Protein AF-A0A2K4X1V3-F1 (afdb_monomer_lite)

Radius of gyration: 19.04 Å; chains: 1; bounding box: 41×28×59 Å

pLDDT: mean 87.97, std 7.82, range [54.44, 97.31]

Sequence (154 aa):
MDQYKIKEIITSVIYRWLRVDVDLDYSSTANAMSEINNKTRFSDLSKKYKALNKTGFLARVFIAMQQEHLKIPDRFKKFYADEIAKSGFIVGTVIGEGIPNYTPVTVGAAEIEKAVEDHFKYSLSDNLKFTSDVDTELKNADTVGELAAALQKE

Foldseek 3Di:
DDLVVLLVLLLVLVLCCCCPVLVDDPVRSVVVSVPADQADFLVVVCVPGHHDLLLLSVLSSVLSCVVVVHDFDCQLLVVLLVVCVVVVQDAQDWPPPPPPPDDIDGRHPVNSVVSSVVCSNPPNDSPRDGDPVLVVQSVPQGGSNSVSVSRPDD

Structure (mmCIF, N/CA/C/O backbone):
data_AF-A0A2K4X1V3-F1
#
_entry.id   AF-A0A2K4X1V3-F1
#
loop_
_atom_site.group_PDB
_atom_site.id
_atom_site.type_symbol
_atom_site.label_atom_id
_atom_site.label_alt_id
_atom_site.label_comp_id
_atom_site.label_asym_id
_atom_site.label_entity_id
_atom_site.label_seq_id
_atom_site.pdbx_PDB_ins_code
_atom_site.Cartn_x
_atom_site.Cartn_y
_atom_site.Cartn_z
_atom_site.occupancy
_atom_site.B_iso_or_equiv
_atom_site.auth_seq_id
_atom_site.auth_comp_id
_atom_site.auth_asym_id
_atom_site.auth_atom_id
_atom_site.pdbx_PDB_model_num
ATOM 1 N N . MET A 1 1 ? 12.935 -6.396 3.723 1.00 74.25 1 MET A N 1
ATOM 2 C CA . MET A 1 1 ? 12.519 -5.107 4.326 1.00 74.25 1 MET A CA 1
ATOM 3 C C . MET A 1 1 ? 12.135 -5.295 5.796 1.00 74.25 1 MET A C 1
ATOM 5 O O . MET A 1 1 ? 11.660 -6.373 6.146 1.00 74.25 1 MET A O 1
ATOM 9 N N . ASP A 1 2 ? 12.367 -4.290 6.649 1.00 81.56 2 ASP A N 1
ATOM 10 C CA . ASP A 1 2 ? 12.042 -4.331 8.086 1.00 81.56 2 ASP A CA 1
ATOM 11 C C . ASP A 1 2 ? 10.528 -4.199 8.319 1.00 81.56 2 ASP A C 1
ATOM 13 O O . ASP A 1 2 ? 9.917 -3.179 7.996 1.00 81.56 2 ASP A O 1
ATOM 17 N N . GLN A 1 3 ? 9.923 -5.242 8.889 1.00 78.81 3 GLN A N 1
ATOM 18 C CA . GLN A 1 3 ? 8.488 -5.294 9.159 1.00 78.81 3 GLN A CA 1
ATOM 19 C C . GLN A 1 3 ? 8.042 -4.229 10.170 1.00 78.81 3 GLN A C 1
ATOM 21 O O . GLN A 1 3 ? 6.899 -3.778 10.112 1.00 78.81 3 GLN A O 1
ATOM 26 N N . TYR A 1 4 ? 8.916 -3.842 11.102 1.00 84.62 4 TYR A N 1
ATOM 27 C CA . TYR A 1 4 ? 8.617 -2.821 12.100 1.00 84.62 4 TYR A CA 1
ATOM 28 C C . TYR A 1 4 ? 8.416 -1.455 11.427 1.00 84.62 4 TYR A C 1
ATOM 30 O O . TYR A 1 4 ? 7.368 -0.837 11.605 1.00 84.62 4 TYR A O 1
ATOM 38 N N . LYS A 1 5 ? 9.326 -1.064 10.526 1.00 89.94 5 LYS A N 1
ATOM 39 C CA . LYS A 1 5 ? 9.219 0.188 9.756 1.00 89.94 5 LYS A CA 1
ATOM 40 C C . LYS A 1 5 ? 7.984 0.245 8.855 1.00 89.94 5 LYS A C 1
ATOM 42 O O . LYS A 1 5 ? 7.310 1.267 8.791 1.00 89.94 5 LYS A O 1
ATOM 47 N N . ILE A 1 6 ? 7.640 -0.859 8.185 1.00 90.81 6 ILE A N 1
ATOM 48 C CA . ILE A 1 6 ? 6.417 -0.922 7.360 1.00 90.81 6 ILE A CA 1
ATOM 49 C C . ILE A 1 6 ? 5.176 -0.672 8.227 1.00 90.81 6 ILE A C 1
ATOM 51 O O . ILE A 1 6 ? 4.272 0.060 7.827 1.00 90.81 6 ILE A O 1
ATOM 55 N N . LYS A 1 7 ? 5.125 -1.262 9.427 1.00 90.50 7 LYS A N 1
ATOM 56 C CA . LYS A 1 7 ? 4.010 -1.066 10.364 1.00 90.50 7 LYS A CA 1
ATOM 57 C C . LYS A 1 7 ? 3.924 0.378 10.844 1.00 90.50 7 LYS A C 1
ATOM 59 O O . LYS A 1 7 ? 2.819 0.914 10.887 1.00 90.50 7 LYS A O 1
ATOM 64 N N . GLU A 1 8 ? 5.050 1.013 11.164 1.00 91.88 8 GLU A N 1
ATOM 65 C CA . GLU A 1 8 ? 5.085 2.436 11.525 1.00 91.88 8 GLU A CA 1
ATOM 66 C C . GLU A 1 8 ? 4.542 3.313 10.395 1.00 91.88 8 GLU A C 1
ATOM 68 O O . GLU A 1 8 ? 3.711 4.186 10.641 1.00 91.88 8 GLU A O 1
ATOM 73 N N . ILE A 1 9 ? 4.909 3.020 9.146 1.00 94.75 9 ILE A N 1
ATOM 74 C CA . ILE A 1 9 ? 4.389 3.739 7.980 1.00 94.75 9 ILE A CA 1
ATOM 75 C C . ILE A 1 9 ? 2.878 3.562 7.840 1.00 94.75 9 ILE A C 1
ATOM 77 O O . ILE A 1 9 ? 2.159 4.553 7.723 1.00 94.75 9 ILE A O 1
ATOM 81 N N . ILE A 1 10 ? 2.369 2.327 7.883 1.00 95.25 10 ILE A N 1
ATOM 82 C CA . ILE A 1 10 ? 0.922 2.072 7.789 1.00 95.25 10 ILE A CA 1
ATOM 83 C C . ILE A 1 10 ? 0.187 2.817 8.911 1.00 95.25 10 ILE A C 1
ATOM 85 O O . ILE A 1 10 ? -0.824 3.470 8.665 1.00 95.25 10 ILE A O 1
ATOM 89 N N . THR A 1 11 ? 0.727 2.773 10.128 1.00 94.25 11 THR A N 1
ATOM 90 C CA . THR A 1 11 ? 0.167 3.440 11.310 1.00 94.25 11 THR A CA 1
ATOM 91 C C . THR A 1 11 ? 0.166 4.964 11.150 1.00 94.25 11 THR A C 1
ATOM 93 O O . THR A 1 11 ? -0.839 5.611 11.437 1.00 94.25 11 THR A O 1
ATOM 96 N N . SER A 1 12 ? 1.244 5.541 10.614 1.00 94.56 12 SER A N 1
ATOM 97 C CA . SER A 1 12 ? 1.350 6.970 10.292 1.00 94.56 12 SER A CA 1
ATOM 98 C C . SER A 1 12 ? 0.328 7.400 9.232 1.00 94.56 12 SER A C 1
ATOM 100 O O . SER A 1 12 ? -0.334 8.434 9.365 1.00 94.56 12 SER A O 1
ATOM 102 N N . VAL A 1 13 ? 0.109 6.572 8.207 1.00 95.31 13 VAL A N 1
ATOM 103 C CA . VAL A 1 13 ? -0.912 6.835 7.184 1.00 95.31 13 VAL A CA 1
ATOM 104 C C . VAL A 1 13 ? -2.324 6.749 7.768 1.00 95.31 13 VAL A C 1
ATOM 106 O O . VAL A 1 13 ? -3.156 7.594 7.433 1.00 95.31 13 VAL A O 1
ATOM 109 N N . ILE A 1 14 ? -2.597 5.804 8.677 1.00 96.50 14 ILE A N 1
ATOM 110 C CA . ILE A 1 14 ? -3.879 5.735 9.403 1.00 96.50 14 ILE A CA 1
ATOM 111 C C . ILE A 1 14 ? -4.080 6.989 10.258 1.00 96.50 14 ILE A C 1
ATOM 113 O O . ILE A 1 14 ? -5.144 7.600 10.185 1.00 96.50 14 ILE A O 1
ATOM 117 N N . TYR A 1 15 ? -3.062 7.420 11.007 1.00 95.81 15 TYR A N 1
ATOM 118 C CA . TYR A 1 15 ? -3.116 8.654 11.794 1.00 95.81 15 TYR A CA 1
ATOM 119 C C . TYR A 1 15 ? -3.471 9.863 10.920 1.00 95.81 15 TYR A C 1
ATOM 121 O O . TYR A 1 15 ? -4.373 10.637 11.247 1.00 95.81 15 TYR A O 1
ATOM 129 N N . ARG A 1 16 ? -2.804 10.008 9.768 1.00 94.06 16 ARG A N 1
ATOM 130 C CA . ARG A 1 16 ? -3.083 11.101 8.830 1.00 94.06 16 ARG A CA 1
ATOM 131 C C . ARG A 1 16 ? -4.496 11.015 8.262 1.00 94.06 16 ARG A C 1
ATOM 133 O O . ARG A 1 16 ? -5.154 12.044 8.158 1.00 94.06 16 ARG A O 1
ATOM 140 N N . TRP A 1 17 ? -4.964 9.819 7.915 1.00 95.56 17 TRP A N 1
ATOM 141 C CA . TRP A 1 17 ? -6.331 9.607 7.444 1.00 95.56 17 TRP A CA 1
ATOM 142 C C . TRP A 1 17 ? -7.369 10.022 8.498 1.00 95.56 17 TRP A C 1
ATOM 144 O O . TRP A 1 17 ? -8.291 10.773 8.186 1.00 95.56 17 TRP A O 1
ATOM 154 N N . LEU A 1 18 ? -7.172 9.634 9.761 1.00 96.75 18 LEU A N 1
ATOM 155 C CA . LEU A 1 18 ? -8.039 10.034 10.874 1.00 96.75 18 LEU A CA 1
ATOM 156 C C . LEU A 1 18 ? -8.044 11.557 11.101 1.00 96.75 18 LEU A C 1
ATOM 158 O O . LEU A 1 18 ? -9.099 12.146 11.320 1.00 96.75 18 LEU A O 1
ATOM 162 N N . ARG A 1 19 ? -6.885 12.218 11.016 1.00 95.19 19 ARG A N 1
ATOM 163 C CA . ARG A 1 19 ? -6.779 13.675 11.220 1.00 95.19 19 ARG A CA 1
ATOM 164 C C . ARG A 1 19 ? -7.313 14.501 10.061 1.00 95.19 19 ARG A C 1
ATOM 166 O O . ARG A 1 19 ? -7.858 15.566 10.299 1.00 95.19 19 ARG A O 1
ATOM 173 N N . VAL A 1 20 ? -7.072 14.067 8.826 1.00 91.88 20 VAL A N 1
ATOM 174 C CA . VAL A 1 20 ? -7.277 14.899 7.629 1.00 91.88 20 VAL A CA 1
ATOM 175 C C . VAL A 1 20 ? -8.540 14.506 6.878 1.00 91.88 20 VAL A C 1
ATOM 177 O O . VAL A 1 20 ? -9.299 15.373 6.463 1.00 91.88 20 VAL A O 1
ATOM 180 N N . ASP A 1 21 ? -8.770 13.208 6.680 1.00 91.44 21 ASP A N 1
ATOM 181 C CA . ASP A 1 21 ? -9.870 12.732 5.839 1.00 91.44 21 ASP A CA 1
ATOM 182 C C . ASP A 1 21 ? -11.143 12.442 6.662 1.00 91.44 21 ASP A C 1
ATOM 184 O O . ASP A 1 21 ? -12.257 12.589 6.143 1.00 91.44 21 ASP A O 1
ATOM 188 N N . VAL A 1 22 ? -10.991 12.025 7.927 1.00 95.50 22 VAL A N 1
ATOM 189 C CA . VAL A 1 22 ? -12.088 11.868 8.909 1.00 95.50 22 VAL A CA 1
ATOM 190 C C . VAL A 1 22 ? -12.335 13.156 9.706 1.00 95.50 22 VAL A C 1
ATOM 192 O O . VAL A 1 22 ? -13.456 13.361 10.157 1.00 95.50 22 VAL A O 1
ATOM 195 N N . ASP A 1 23 ? -11.328 14.027 9.819 1.00 96.50 23 ASP A N 1
ATOM 196 C CA . ASP A 1 23 ? -11.376 15.300 10.560 1.00 96.50 23 ASP A CA 1
ATOM 197 C C . ASP A 1 23 ? -11.557 15.138 12.084 1.00 96.50 23 ASP A C 1
ATOM 199 O O . ASP A 1 23 ? -12.279 15.881 12.746 1.00 96.50 23 ASP A O 1
ATOM 203 N N . LEU A 1 24 ? -10.896 14.135 12.677 1.00 97.31 24 LEU A N 1
ATOM 204 C CA . LEU A 1 24 ? -10.838 14.011 14.134 1.00 97.31 24 LEU A CA 1
ATOM 205 C C . LEU A 1 24 ? -9.900 15.060 14.736 1.00 97.31 24 LEU A C 1
ATOM 207 O O . LEU A 1 24 ? -8.801 15.303 14.228 1.00 97.31 24 LEU A O 1
ATOM 211 N N . ASP A 1 25 ? -10.269 15.613 15.893 1.00 96.94 25 ASP A N 1
ATOM 212 C CA . ASP A 1 25 ? -9.357 16.425 16.700 1.00 96.94 25 ASP A CA 1
ATOM 213 C C . ASP A 1 25 ? -8.147 15.602 17.200 1.00 96.94 25 ASP A C 1
ATOM 215 O O . ASP A 1 25 ? -8.094 14.372 17.076 1.00 96.94 25 ASP A O 1
ATOM 219 N N . TYR A 1 26 ? -7.137 16.283 17.747 1.00 93.94 26 TYR A N 1
ATOM 220 C CA . TYR A 1 26 ? -5.899 15.634 18.186 1.00 93.94 26 TYR A CA 1
ATOM 221 C C . TYR A 1 26 ? -6.133 14.577 19.277 1.00 93.94 26 TYR A C 1
ATOM 223 O O . TYR A 1 26 ? -5.594 13.474 19.184 1.00 93.94 26 TYR A O 1
ATOM 231 N N . SER A 1 27 ? -6.961 14.881 20.278 1.00 96.62 27 SER A N 1
ATOM 232 C CA . SER A 1 27 ? -7.252 13.983 21.401 1.00 96.62 27 SER A CA 1
ATOM 233 C C . SER A 1 27 ? -8.044 12.760 20.937 1.00 96.62 27 SER A C 1
ATOM 235 O O . SER A 1 27 ? -7.686 11.626 21.254 1.00 96.62 27 SER A O 1
ATOM 237 N N . SER A 1 28 ? -9.076 12.974 20.121 1.00 96.75 28 SER A N 1
ATOM 238 C CA . SER A 1 28 ? -9.886 11.912 19.521 1.00 96.75 28 SER A CA 1
ATOM 239 C C . SER A 1 28 ? -9.051 11.007 18.612 1.00 96.75 28 SER A C 1
ATOM 241 O O . SER A 1 28 ? -9.213 9.785 18.630 1.00 96.75 28 SER A O 1
ATOM 243 N N . THR A 1 29 ? -8.102 11.582 17.867 1.00 97.25 29 THR A N 1
ATOM 244 C CA . THR A 1 29 ? -7.152 10.813 17.055 1.00 97.25 29 THR A CA 1
ATOM 245 C C . THR A 1 29 ? -6.212 9.988 17.928 1.00 97.25 29 THR A C 1
ATOM 247 O O . THR A 1 29 ? -6.028 8.805 17.660 1.00 97.25 29 THR A O 1
ATOM 250 N N . ALA A 1 30 ? -5.622 10.575 18.973 1.00 95.19 30 ALA A N 1
ATOM 251 C CA . ALA A 1 30 ? -4.712 9.862 19.868 1.00 95.19 30 ALA A CA 1
ATOM 252 C C . ALA A 1 30 ? -5.404 8.658 20.531 1.00 95.19 30 ALA A C 1
ATOM 254 O O . ALA A 1 30 ? -4.853 7.556 20.547 1.00 95.19 30 ALA A O 1
ATOM 255 N N . ASN A 1 31 ? -6.648 8.845 20.978 1.00 96.56 31 ASN A N 1
ATOM 256 C CA . ASN A 1 31 ? -7.480 7.773 21.520 1.00 96.56 31 ASN A CA 1
ATOM 257 C C . ASN A 1 31 ? -7.729 6.671 20.481 1.00 96.56 31 ASN A C 1
ATOM 259 O O . ASN A 1 31 ? -7.479 5.502 20.760 1.00 96.56 31 ASN A O 1
ATOM 263 N N . ALA A 1 32 ? -8.138 7.029 19.261 1.00 96.25 32 ALA A N 1
ATOM 264 C CA . ALA A 1 32 ? -8.310 6.063 18.176 1.00 96.25 32 ALA A CA 1
ATOM 265 C C . ALA A 1 32 ? -7.019 5.275 17.883 1.00 96.25 32 ALA A C 1
ATOM 267 O O . ALA A 1 32 ? -7.053 4.050 17.776 1.00 96.25 32 ALA A O 1
ATOM 268 N N . MET A 1 33 ? -5.874 5.959 17.802 1.00 96.69 33 MET A N 1
ATOM 269 C CA . MET A 1 33 ? -4.579 5.326 17.543 1.00 96.69 33 MET A CA 1
ATOM 270 C C . MET A 1 33 ? -4.151 4.359 18.644 1.00 96.69 33 MET A C 1
ATOM 272 O O . MET A 1 33 ? -3.540 3.343 18.333 1.00 96.69 33 MET A O 1
ATOM 276 N N . SER A 1 34 ? -4.497 4.632 19.906 1.00 95.69 34 SER A N 1
ATOM 277 C CA . SER A 1 34 ? -4.189 3.737 21.030 1.00 95.69 34 SER A CA 1
ATOM 278 C C . SER A 1 34 ? -4.878 2.368 20.937 1.00 95.69 34 SER A C 1
ATOM 280 O O . SER A 1 34 ? -4.387 1.389 21.497 1.00 95.69 34 SER A O 1
ATOM 282 N N . GLU A 1 35 ? -5.989 2.281 20.199 1.00 94.31 35 GLU A N 1
ATOM 283 C CA . GLU A 1 35 ? -6.736 1.037 19.983 1.00 94.31 35 GLU A CA 1
ATOM 284 C C . GLU A 1 35 ? -6.242 0.268 18.742 1.00 94.31 35 GLU A C 1
ATOM 286 O O . GLU A 1 35 ? -6.478 -0.939 18.610 1.00 94.31 35 GLU A O 1
ATOM 291 N N . ILE A 1 36 ? -5.558 0.951 17.817 1.00 94.38 36 ILE A N 1
ATOM 292 C CA . ILE A 1 36 ? -5.118 0.383 16.541 1.00 94.38 36 ILE A CA 1
ATOM 293 C C . ILE A 1 36 ? -3.873 -0.484 16.741 1.00 94.38 36 ILE A C 1
ATOM 295 O O . ILE A 1 36 ? -2.859 -0.060 17.287 1.00 94.38 36 ILE A O 1
ATOM 299 N N . ASN A 1 37 ? -3.934 -1.720 16.251 1.00 94.25 37 ASN A N 1
ATOM 300 C CA . ASN A 1 37 ? -2.837 -2.679 16.300 1.00 94.25 37 ASN A CA 1
ATOM 301 C C . ASN A 1 37 ? -2.839 -3.593 15.061 1.00 94.25 37 ASN A C 1
ATOM 303 O O . ASN A 1 37 ? -3.673 -3.469 14.167 1.00 94.25 37 ASN A O 1
ATOM 307 N N . ASN A 1 38 ? -1.916 -4.557 15.010 1.00 93.31 38 ASN A N 1
ATOM 308 C CA . ASN A 1 38 ? -1.757 -5.454 13.858 1.00 93.31 38 ASN A CA 1
ATOM 309 C C . ASN A 1 38 ? -3.006 -6.287 13.523 1.00 93.31 38 ASN A C 1
ATOM 311 O O . ASN A 1 38 ? -3.123 -6.747 12.393 1.00 93.31 38 ASN A O 1
ATOM 315 N N . LYS A 1 39 ? -3.915 -6.505 14.479 1.00 96.06 39 LYS A N 1
ATOM 316 C CA . LYS A 1 39 ? -5.164 -7.254 14.277 1.00 96.06 39 LYS A CA 1
ATOM 317 C C . LYS A 1 39 ? -6.337 -6.356 13.886 1.00 96.06 39 LYS A C 1
ATOM 319 O O . LYS A 1 39 ? -7.410 -6.870 13.585 1.00 96.06 39 LYS A O 1
ATOM 324 N N . THR A 1 40 ? -6.164 -5.036 13.906 1.00 95.94 40 THR A N 1
ATOM 325 C CA . THR A 1 40 ? -7.215 -4.097 13.517 1.00 95.94 40 THR A CA 1
ATOM 326 C C . THR A 1 40 ? -7.558 -4.297 12.048 1.00 95.94 40 THR A C 1
ATOM 328 O O . THR A 1 40 ? -6.684 -4.203 11.182 1.00 95.94 40 THR A O 1
ATOM 331 N N . ARG A 1 41 ? -8.838 -4.570 11.776 1.00 96.38 41 ARG A N 1
ATOM 332 C CA . ARG A 1 41 ? -9.357 -4.750 10.420 1.00 96.38 41 ARG A CA 1
ATOM 333 C C . ARG A 1 41 ? -9.632 -3.393 9.786 1.00 96.38 41 ARG A C 1
ATOM 335 O O . ARG A 1 41 ? -10.207 -2.506 10.420 1.00 96.38 41 ARG A O 1
ATOM 342 N N . PHE A 1 42 ? -9.308 -3.239 8.506 1.00 94.62 42 PHE A N 1
ATOM 343 C CA . PHE A 1 42 ? -9.652 -2.023 7.758 1.00 94.62 42 PHE A CA 1
ATOM 344 C C . PHE A 1 42 ? -11.170 -1.824 7.652 1.00 94.62 42 PHE A C 1
ATOM 346 O O . PHE A 1 42 ? -11.652 -0.690 7.603 1.00 94.62 42 PHE A O 1
ATOM 353 N N . SER A 1 43 ? -11.931 -2.922 7.655 1.00 94.88 43 SER A N 1
ATOM 354 C CA . SER A 1 43 ? -13.395 -2.892 7.666 1.00 94.88 43 SER A CA 1
ATOM 355 C C . SER A 1 43 ? -13.962 -2.316 8.969 1.00 94.88 43 SER A C 1
ATOM 357 O O . SER A 1 43 ? -14.943 -1.575 8.919 1.00 94.88 43 SER A O 1
ATOM 359 N N . ASP A 1 44 ? -13.330 -2.575 10.115 1.00 96.44 44 ASP A N 1
ATOM 360 C CA . ASP A 1 44 ? -13.754 -2.021 11.406 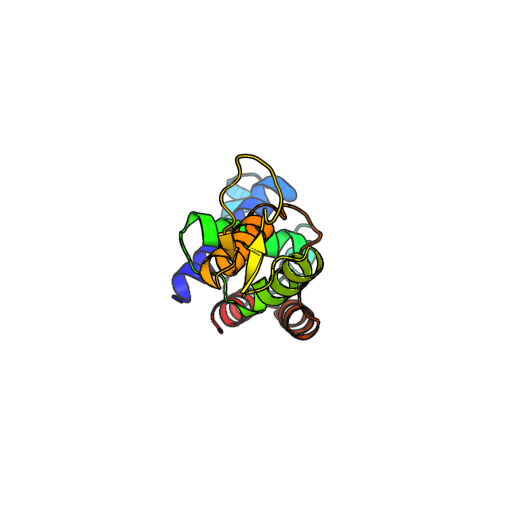1.00 96.44 44 ASP A CA 1
ATOM 361 C C . ASP A 1 44 ? -13.456 -0.519 11.489 1.00 96.44 44 ASP A C 1
ATOM 363 O O . ASP A 1 44 ? -14.325 0.260 11.885 1.00 96.44 44 ASP A O 1
ATOM 367 N N . LEU A 1 45 ? -12.281 -0.088 11.009 1.00 95.06 45 LEU A N 1
ATOM 368 C CA . LEU A 1 45 ? -11.955 1.337 10.857 1.00 95.06 45 LEU A CA 1
ATOM 369 C C . LEU A 1 45 ? -12.956 2.046 9.940 1.00 95.06 45 LEU A C 1
ATOM 371 O O . LEU A 1 45 ? -13.440 3.131 10.266 1.00 95.06 45 LEU A O 1
ATOM 375 N N . SER A 1 46 ? -13.302 1.403 8.821 1.00 95.19 46 SER A N 1
ATOM 376 C CA . SER A 1 46 ? -14.229 1.964 7.839 1.00 95.19 46 SER A CA 1
ATOM 377 C C . SER A 1 46 ? -15.640 2.150 8.396 1.00 95.19 46 SER A C 1
ATOM 379 O O . SER A 1 46 ? -16.298 3.143 8.096 1.00 95.19 46 SER A O 1
ATOM 381 N N . LYS A 1 47 ? -16.104 1.196 9.214 1.00 96.44 47 LYS A N 1
ATOM 382 C CA . LYS A 1 47 ? -17.411 1.258 9.883 1.00 96.44 47 LYS A CA 1
ATOM 383 C C . LYS A 1 47 ? -17.449 2.309 10.989 1.00 96.44 47 LYS A C 1
ATOM 385 O O . LYS A 1 47 ? -18.468 2.970 11.145 1.00 96.44 47 LYS A O 1
ATOM 390 N N . LYS A 1 48 ? -16.373 2.426 11.777 1.00 96.69 48 LYS A N 1
ATOM 391 C CA . LYS A 1 48 ? -16.329 3.296 12.962 1.00 96.69 48 LYS A CA 1
ATOM 392 C C . LYS A 1 48 ? -16.191 4.775 12.603 1.00 96.69 48 LYS A C 1
ATOM 394 O O . LYS A 1 48 ? -16.780 5.607 13.281 1.00 96.69 48 LYS A O 1
ATOM 399 N N . TYR A 1 49 ? -15.410 5.095 11.572 1.00 95.62 49 TYR A N 1
ATOM 400 C CA . TYR A 1 49 ? -15.016 6.476 11.287 1.00 95.62 49 TYR A CA 1
ATOM 401 C C . TYR A 1 49 ? -15.571 6.991 9.959 1.00 95.62 49 TYR A C 1
ATOM 403 O O . TYR A 1 49 ? -16.391 7.903 9.930 1.00 95.62 49 TYR A O 1
ATOM 411 N N . LYS A 1 50 ? -15.111 6.422 8.846 1.00 94.56 50 LYS A N 1
ATOM 412 C CA . LYS A 1 50 ? -15.496 6.807 7.484 1.00 94.56 50 LYS A CA 1
ATOM 413 C C . LYS A 1 50 ? -15.055 5.705 6.535 1.00 94.56 50 LYS A C 1
ATOM 415 O O . LYS A 1 50 ? -14.084 5.020 6.828 1.00 94.56 50 LYS A O 1
ATOM 420 N N . ALA A 1 51 ? -15.696 5.558 5.379 1.00 93.81 51 ALA A N 1
ATOM 421 C CA . ALA A 1 51 ? -15.228 4.614 4.367 1.00 93.81 51 ALA A CA 1
ATOM 422 C C . ALA A 1 51 ? -13.750 4.873 4.001 1.00 93.81 51 ALA A C 1
ATOM 424 O O . ALA A 1 51 ? -13.384 5.986 3.614 1.00 93.81 51 ALA A O 1
ATOM 425 N N . LEU A 1 52 ? -12.907 3.843 4.122 1.00 90.38 52 LEU A N 1
ATOM 426 C CA . LEU A 1 52 ? -11.496 3.899 3.751 1.00 90.38 52 LEU A CA 1
ATOM 427 C C . LEU A 1 52 ? -11.326 3.445 2.295 1.00 90.38 52 LEU A C 1
ATOM 429 O O . LEU A 1 52 ? -11.508 2.268 1.980 1.00 90.38 52 LEU A O 1
ATOM 433 N N . ASN A 1 53 ? -10.929 4.357 1.403 1.00 87.00 53 ASN A N 1
ATOM 434 C CA . ASN A 1 53 ? -10.493 3.976 0.058 1.00 87.00 53 ASN A CA 1
ATOM 435 C C . ASN A 1 53 ? -9.149 3.239 0.158 1.00 87.00 53 ASN A C 1
ATOM 437 O O . ASN A 1 53 ? -8.109 3.870 0.337 1.00 87.00 53 ASN A O 1
ATOM 441 N N . LYS A 1 54 ? -9.163 1.907 0.035 1.00 84.50 54 LYS A N 1
ATOM 442 C CA . LYS A 1 54 ? -7.964 1.069 0.191 1.00 84.50 54 LYS A CA 1
ATOM 443 C C . LYS A 1 54 ? -6.891 1.357 -0.865 1.00 84.50 54 LYS A C 1
ATOM 445 O O . LYS A 1 54 ? -5.710 1.314 -0.537 1.00 84.50 54 LYS A O 1
ATOM 450 N N . THR A 1 55 ? -7.286 1.704 -2.091 1.00 82.69 55 THR A N 1
ATOM 451 C CA . THR A 1 55 ? -6.349 2.067 -3.167 1.00 82.69 55 THR A CA 1
ATOM 452 C C . THR A 1 55 ? -5.642 3.382 -2.849 1.00 82.69 55 THR A C 1
ATOM 454 O O . THR A 1 55 ? -4.414 3.438 -2.851 1.00 82.69 55 THR A O 1
ATOM 457 N N . GLY A 1 56 ? -6.402 4.420 -2.484 1.00 82.94 56 GLY A N 1
ATOM 458 C CA . GLY A 1 56 ? -5.838 5.711 -2.073 1.00 82.94 56 GLY A CA 1
ATOM 459 C C . GLY A 1 56 ? -5.015 5.614 -0.782 1.00 82.94 56 GLY A C 1
ATOM 460 O O . GLY A 1 56 ? -3.958 6.232 -0.660 1.00 82.94 56 GLY A O 1
ATOM 461 N N . PHE A 1 57 ? -5.445 4.780 0.169 1.00 89.06 57 PHE A N 1
ATOM 462 C CA . PHE A 1 57 ? -4.690 4.478 1.386 1.00 89.06 57 PHE A CA 1
ATOM 463 C C . PHE A 1 57 ? -3.332 3.849 1.061 1.00 89.06 57 PHE A C 1
ATOM 465 O O . PHE A 1 57 ? -2.302 4.312 1.546 1.00 89.06 57 PHE A O 1
ATOM 472 N N . LEU A 1 58 ? -3.316 2.833 0.198 1.00 88.12 58 LEU A N 1
ATOM 473 C CA . LEU A 1 58 ? -2.088 2.167 -0.215 1.00 88.12 58 LEU A CA 1
ATOM 474 C C . LEU A 1 58 ? -1.148 3.110 -0.978 1.00 88.12 58 LEU A C 1
ATOM 476 O O . LEU A 1 58 ? 0.060 3.070 -0.757 1.00 88.12 58 LEU A O 1
ATOM 480 N N . ALA A 1 59 ? -1.686 4.009 -1.807 1.00 84.88 59 ALA A N 1
ATOM 481 C CA . ALA A 1 59 ? -0.882 5.040 -2.458 1.00 84.88 59 ALA A CA 1
ATOM 482 C C . ALA A 1 59 ? -0.132 5.906 -1.444 1.00 84.88 59 ALA A C 1
ATOM 484 O O . ALA A 1 59 ? 1.065 6.149 -1.590 1.00 84.88 59 ALA A O 1
ATOM 485 N N . ARG A 1 60 ? -0.804 6.304 -0.361 1.00 88.00 60 ARG A N 1
ATOM 486 C CA . ARG A 1 60 ? -0.174 7.061 0.727 1.00 88.00 60 ARG A CA 1
ATOM 487 C C . ARG A 1 60 ? 0.866 6.240 1.489 1.00 88.00 60 ARG A C 1
ATOM 489 O O . ARG A 1 60 ? 1.888 6.803 1.871 1.00 88.00 60 ARG A O 1
ATOM 496 N N . VAL A 1 61 ? 0.648 4.934 1.663 1.00 91.69 61 VAL A N 1
ATOM 497 C CA . VAL A 1 61 ? 1.658 4.017 2.225 1.00 91.69 61 VAL A CA 1
ATOM 498 C C . VAL A 1 61 ? 2.908 3.989 1.353 1.00 91.69 61 VAL A C 1
ATOM 500 O O . VAL A 1 61 ? 4.005 4.163 1.873 1.00 91.69 61 VAL A O 1
ATOM 503 N N . PHE A 1 62 ? 2.768 3.860 0.035 1.00 88.75 62 PHE A N 1
ATOM 504 C CA . PHE A 1 62 ? 3.918 3.854 -0.867 1.00 88.75 62 PHE A CA 1
ATOM 505 C C . PHE A 1 62 ? 4.661 5.189 -0.921 1.00 88.75 62 PHE A C 1
ATOM 507 O O . PHE A 1 62 ? 5.890 5.193 -0.905 1.00 88.75 62 PHE A O 1
ATOM 514 N N . ILE A 1 63 ? 3.946 6.316 -0.907 1.00 85.50 63 ILE A N 1
ATOM 515 C CA . ILE A 1 63 ? 4.565 7.646 -0.808 1.00 85.50 63 ILE A CA 1
ATOM 516 C C . ILE A 1 63 ? 5.391 7.755 0.478 1.00 85.50 63 ILE A C 1
ATOM 518 O O . ILE A 1 63 ? 6.537 8.198 0.436 1.00 85.50 63 ILE A O 1
ATOM 522 N 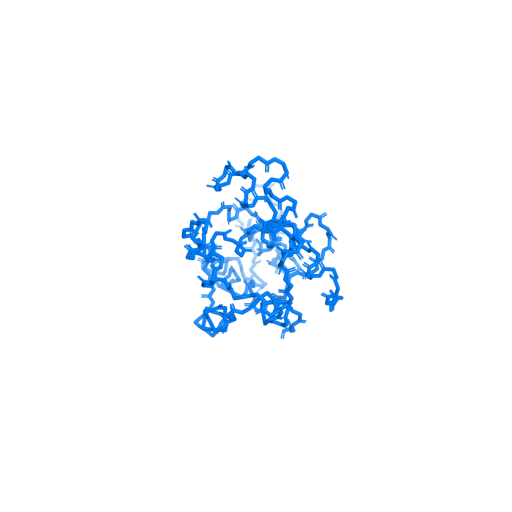N . ALA A 1 64 ? 4.840 7.321 1.613 1.00 89.50 64 ALA A N 1
ATOM 523 C CA . ALA A 1 64 ? 5.550 7.342 2.887 1.00 89.50 64 ALA A CA 1
ATOM 524 C C . ALA A 1 64 ? 6.762 6.391 2.889 1.00 89.50 64 ALA A C 1
ATOM 526 O O . ALA A 1 64 ? 7.833 6.774 3.346 1.00 89.50 64 ALA A O 1
ATOM 527 N N . MET A 1 65 ? 6.647 5.196 2.298 1.00 90.00 65 MET A N 1
ATOM 528 C CA . MET A 1 65 ? 7.792 4.296 2.102 1.00 90.00 65 MET A CA 1
ATOM 529 C C . MET A 1 65 ? 8.910 4.952 1.288 1.00 90.00 65 MET A C 1
ATOM 531 O O . MET A 1 65 ? 10.068 4.860 1.680 1.00 90.00 65 MET A O 1
ATOM 535 N N . GLN A 1 66 ? 8.584 5.653 0.199 1.00 86.06 66 GLN A N 1
ATOM 536 C CA . GLN A 1 66 ? 9.580 6.370 -0.603 1.00 86.06 66 GLN A CA 1
ATOM 537 C C . GLN A 1 66 ? 10.232 7.527 0.162 1.00 86.06 66 GLN A C 1
ATOM 539 O O . GLN A 1 66 ? 11.439 7.728 0.042 1.00 86.06 66 GLN A O 1
ATOM 544 N N . GLN A 1 67 ? 9.452 8.279 0.946 1.00 86.12 67 GLN A N 1
ATOM 545 C CA . GLN A 1 67 ? 9.962 9.365 1.793 1.00 86.12 67 GLN A CA 1
ATOM 546 C C . GLN A 1 67 ? 10.935 8.854 2.863 1.00 86.12 67 GLN A C 1
ATOM 548 O O . GLN A 1 67 ? 11.915 9.525 3.161 1.00 86.12 67 GLN A O 1
ATOM 553 N N . GLU A 1 68 ? 10.703 7.644 3.371 1.00 88.94 68 GLU A N 1
ATOM 554 C CA . GLU A 1 68 ? 11.574 6.942 4.322 1.00 88.94 68 GLU A CA 1
ATOM 555 C C . GLU A 1 68 ? 12.690 6.122 3.639 1.00 88.94 68 GLU A C 1
ATOM 557 O O . GLU A 1 68 ? 13.356 5.306 4.280 1.00 88.94 68 GLU A O 1
ATOM 562 N N . HIS A 1 69 ? 12.897 6.301 2.328 1.00 86.94 69 HIS A N 1
ATOM 563 C CA . HIS A 1 69 ? 13.890 5.576 1.526 1.00 86.94 69 HIS A CA 1
ATOM 564 C C . HIS A 1 69 ? 13.772 4.040 1.606 1.00 86.94 69 HIS A C 1
ATOM 566 O O . HIS A 1 69 ? 14.764 3.315 1.500 1.00 86.94 69 HIS A O 1
ATOM 572 N N . LEU A 1 70 ? 12.555 3.521 1.783 1.00 87.38 70 LEU A N 1
ATOM 573 C CA . LEU A 1 70 ? 12.279 2.088 1.755 1.00 87.38 70 LEU A CA 1
ATOM 574 C C . LEU A 1 70 ? 11.993 1.611 0.329 1.00 87.38 70 LEU A C 1
ATOM 576 O O . LEU A 1 70 ? 11.233 2.233 -0.415 1.00 87.38 70 LEU A O 1
ATOM 580 N N . LYS A 1 71 ? 12.561 0.452 -0.028 1.00 85.06 71 LYS A N 1
ATOM 581 C CA . LYS A 1 71 ? 12.280 -0.219 -1.304 1.00 85.06 71 LYS A CA 1
ATOM 582 C C . LYS A 1 71 ? 10.799 -0.606 -1.369 1.00 85.06 71 LYS A C 1
ATOM 584 O O . LYS A 1 71 ? 10.284 -1.265 -0.467 1.00 85.06 71 LYS A O 1
ATOM 589 N N . ILE A 1 72 ? 10.140 -0.253 -2.468 1.00 86.00 72 ILE A N 1
ATOM 590 C CA . ILE A 1 72 ? 8.836 -0.817 -2.831 1.00 86.00 72 ILE A CA 1
ATOM 591 C C . ILE A 1 72 ? 9.087 -2.129 -3.584 1.00 86.00 72 ILE A C 1
ATOM 593 O O . ILE A 1 72 ? 9.857 -2.103 -4.549 1.00 86.00 72 ILE A O 1
ATOM 597 N N . PRO A 1 73 ? 8.464 -3.256 -3.190 1.00 87.81 73 PRO A N 1
ATOM 598 C CA . PRO A 1 73 ? 8.701 -4.530 -3.860 1.00 87.81 73 PRO A CA 1
ATOM 599 C C . PRO A 1 73 ? 8.361 -4.471 -5.352 1.00 87.81 73 PRO A C 1
ATOM 601 O O . PRO A 1 73 ? 7.349 -3.888 -5.754 1.00 87.81 73 PRO A O 1
ATOM 604 N N . ASP A 1 74 ? 9.194 -5.103 -6.180 1.00 86.19 74 ASP A N 1
ATOM 605 C CA . ASP A 1 74 ? 9.144 -4.944 -7.638 1.00 86.19 74 ASP A CA 1
ATOM 606 C C . ASP A 1 74 ? 7.823 -5.434 -8.241 1.00 86.19 74 ASP A C 1
ATOM 608 O O . ASP A 1 74 ? 7.333 -4.872 -9.224 1.00 86.19 74 ASP A O 1
ATOM 612 N N . ARG A 1 75 ? 7.159 -6.402 -7.596 1.00 87.69 75 ARG A N 1
ATOM 613 C CA . ARG A 1 75 ? 5.840 -6.872 -8.033 1.00 87.69 75 ARG A CA 1
ATOM 614 C C . ARG A 1 75 ? 4.756 -5.788 -8.009 1.00 87.69 75 ARG A C 1
ATOM 616 O O . ARG A 1 75 ? 3.855 -5.838 -8.842 1.00 87.69 75 ARG A O 1
ATOM 623 N N . PHE A 1 76 ? 4.867 -4.777 -7.141 1.00 86.81 76 PHE A N 1
ATOM 624 C CA . PHE A 1 76 ? 3.958 -3.619 -7.132 1.00 86.81 76 PHE A CA 1
ATOM 625 C C . PHE A 1 76 ? 4.267 -2.610 -8.248 1.00 86.81 76 PHE A C 1
ATOM 627 O O . PHE A 1 76 ? 3.417 -1.787 -8.581 1.00 86.81 76 PHE A O 1
ATOM 634 N N . LYS A 1 77 ? 5.463 -2.687 -8.846 1.00 84.56 77 LYS A N 1
ATOM 635 C CA . LYS A 1 77 ? 5.917 -1.826 -9.946 1.00 84.56 77 LYS A CA 1
ATOM 636 C C . LYS A 1 77 ? 5.730 -2.472 -11.327 1.00 84.56 77 LYS A C 1
ATOM 638 O O . LYS A 1 77 ? 5.758 -1.769 -12.331 1.00 84.56 77 LYS A O 1
ATOM 643 N N . LYS A 1 78 ? 5.489 -3.788 -11.398 1.00 82.44 78 LYS A N 1
ATOM 644 C CA . LYS A 1 78 ? 5.465 -4.572 -12.650 1.00 82.44 78 LYS A CA 1
ATOM 645 C C . LYS A 1 78 ? 4.560 -3.995 -13.744 1.00 82.44 78 LYS A C 1
ATOM 647 O O . LYS A 1 78 ? 4.992 -3.896 -14.884 1.00 82.44 78 LYS A O 1
ATOM 652 N N . PHE A 1 79 ? 3.343 -3.570 -13.400 1.00 82.38 79 PHE A N 1
ATOM 653 C CA . PHE A 1 79 ? 2.411 -2.973 -14.367 1.00 82.38 79 PHE A CA 1
ATOM 654 C C . PHE A 1 79 ? 3.003 -1.734 -15.063 1.00 82.38 79 PHE A C 1
ATOM 656 O O . PHE A 1 79 ? 2.780 -1.513 -16.249 1.00 82.38 79 PHE A O 1
ATOM 663 N N . TYR A 1 80 ? 3.798 -0.942 -14.344 1.00 82.31 80 TYR A N 1
ATOM 664 C CA . TYR A 1 80 ? 4.415 0.264 -14.886 1.00 82.31 80 TYR A CA 1
ATOM 665 C C . TYR A 1 80 ? 5.537 -0.051 -15.872 1.00 82.31 80 TYR A C 1
ATOM 667 O O . TYR A 1 80 ? 5.701 0.690 -16.833 1.00 82.31 80 TYR A O 1
ATOM 675 N N . ALA A 1 81 ? 6.260 -1.162 -15.701 1.00 82.88 81 ALA A N 1
ATOM 676 C CA . ALA A 1 81 ? 7.235 -1.604 -16.698 1.00 82.88 81 ALA A CA 1
ATOM 677 C C . ALA A 1 81 ? 6.558 -1.891 -18.049 1.00 82.88 81 ALA A C 1
ATOM 679 O O . ALA A 1 81 ? 7.064 -1.470 -19.088 1.00 82.88 81 ALA A O 1
ATOM 680 N N . ASP A 1 82 ? 5.378 -2.517 -18.031 1.00 81.56 82 ASP A N 1
ATOM 681 C CA . ASP A 1 82 ? 4.595 -2.779 -19.243 1.00 81.56 82 ASP A CA 1
ATOM 682 C C . ASP A 1 82 ? 4.083 -1.475 -19.892 1.00 81.56 82 ASP A C 1
ATOM 684 O O . ASP A 1 82 ? 4.093 -1.344 -21.115 1.00 81.56 82 ASP A O 1
ATOM 688 N N . GLU A 1 83 ? 3.660 -0.482 -19.101 1.00 83.12 83 GLU A N 1
ATOM 689 C CA . GLU A 1 83 ? 3.238 0.836 -19.614 1.00 83.12 83 GLU A CA 1
ATOM 690 C C . GLU A 1 83 ? 4.403 1.635 -20.224 1.00 83.12 83 GLU A C 1
ATOM 692 O O . GLU A 1 83 ? 4.266 2.231 -21.297 1.00 83.12 83 GLU A O 1
ATOM 697 N N . ILE A 1 84 ? 5.575 1.604 -19.583 1.00 84.38 84 ILE A N 1
ATOM 698 C CA . ILE A 1 84 ? 6.804 2.209 -20.109 1.00 84.38 84 ILE A CA 1
ATOM 699 C C . ILE A 1 84 ? 7.215 1.521 -21.422 1.00 84.38 84 ILE A C 1
ATOM 701 O O . ILE A 1 84 ? 7.512 2.199 -22.409 1.00 84.38 84 ILE A O 1
ATOM 705 N N . ALA A 1 85 ? 7.120 0.190 -21.494 1.00 84.38 85 ALA A N 1
ATOM 706 C CA . ALA A 1 85 ? 7.401 -0.570 -22.709 1.00 84.38 85 ALA A CA 1
ATOM 707 C C . ALA A 1 85 ? 6.446 -0.227 -23.870 1.00 84.38 85 ALA A C 1
ATOM 709 O O . ALA A 1 85 ? 6.898 -0.089 -25.007 1.00 84.38 85 ALA A O 1
ATOM 710 N N . LYS A 1 86 ? 5.144 -0.016 -23.608 1.00 83.56 86 LYS A N 1
ATOM 711 C CA . LYS A 1 86 ? 4.171 0.441 -24.630 1.00 83.56 86 LYS A CA 1
ATOM 712 C C . LYS A 1 86 ? 4.530 1.797 -25.237 1.00 83.56 86 LYS A C 1
ATOM 714 O O . LYS A 1 86 ? 4.140 2.077 -26.367 1.00 83.56 86 LYS A O 1
ATOM 719 N N . SER A 1 87 ? 5.289 2.614 -24.512 1.00 80.56 87 SER A N 1
ATOM 720 C CA . SER A 1 87 ? 5.803 3.901 -24.990 1.00 80.56 87 SER A CA 1
ATOM 721 C C . SER A 1 87 ? 7.091 3.762 -25.821 1.00 80.56 87 SER A C 1
ATOM 723 O O . SER A 1 87 ? 7.717 4.764 -26.152 1.00 80.56 87 SER A O 1
ATOM 725 N N . GLY A 1 88 ? 7.501 2.531 -26.160 1.00 78.00 88 GLY A N 1
ATOM 726 C CA . GLY A 1 88 ? 8.707 2.231 -26.940 1.00 78.00 88 GLY A CA 1
ATOM 727 C C . GLY A 1 88 ? 9.994 2.188 -26.114 1.00 78.00 88 GLY A C 1
ATOM 728 O O . GLY A 1 88 ? 11.077 2.039 -26.674 1.00 78.00 88 GLY A O 1
ATOM 729 N N . PHE A 1 89 ? 9.902 2.305 -24.788 1.00 82.06 89 PHE A N 1
ATOM 730 C CA . PHE A 1 89 ? 11.061 2.344 -23.903 1.00 82.06 89 PHE A CA 1
ATOM 731 C C . PHE A 1 89 ? 11.393 0.929 -23.397 1.00 82.06 89 PHE A C 1
ATOM 733 O O . PHE A 1 89 ? 11.013 0.530 -22.297 1.00 82.06 89 PHE A O 1
ATOM 740 N N . ILE A 1 90 ? 12.066 0.142 -24.245 1.00 85.94 90 ILE A N 1
ATOM 741 C CA . ILE A 1 90 ? 12.515 -1.234 -23.957 1.00 85.94 90 ILE A CA 1
ATOM 742 C C . ILE A 1 90 ? 14.038 -1.366 -24.087 1.00 85.94 90 ILE A C 1
ATOM 744 O O . ILE A 1 90 ? 14.669 -0.618 -24.839 1.00 85.94 90 ILE A O 1
ATOM 748 N N . VAL A 1 91 ? 14.631 -2.327 -23.366 1.00 88.00 91 VAL A N 1
ATOM 749 C CA . VAL A 1 91 ? 16.093 -2.509 -23.304 1.00 88.00 91 VAL A CA 1
ATOM 750 C C . VAL A 1 91 ? 16.646 -2.750 -24.706 1.00 88.00 91 VAL A C 1
ATOM 752 O O . VAL A 1 91 ? 16.116 -3.573 -25.448 1.00 88.00 91 VAL A O 1
ATOM 755 N N . GLY A 1 92 ? 17.727 -2.052 -25.053 1.00 86.69 92 GLY A N 1
ATOM 756 C CA . GLY A 1 92 ? 18.386 -2.173 -26.353 1.00 86.69 92 GLY A CA 1
ATOM 757 C C . GLY A 1 92 ? 17.816 -1.261 -27.442 1.00 86.69 92 GLY A C 1
ATOM 758 O O . GLY A 1 92 ? 18.396 -1.194 -28.523 1.00 86.69 92 GLY A O 1
ATOM 759 N N . THR A 1 93 ? 16.735 -0.524 -27.170 1.00 87.88 93 THR A N 1
ATOM 760 C CA . THR A 1 93 ? 16.223 0.494 -28.101 1.00 87.88 93 THR A CA 1
ATOM 761 C C . THR A 1 93 ? 17.207 1.652 -28.202 1.00 87.88 93 THR A C 1
ATOM 763 O O . THR A 1 93 ? 17.681 2.149 -27.180 1.00 87.88 93 THR A O 1
ATOM 766 N N . VAL A 1 94 ? 17.493 2.106 -29.422 1.00 86.62 94 VAL A N 1
ATOM 767 C CA . VAL A 1 94 ? 18.293 3.309 -29.667 1.00 86.62 94 VAL A CA 1
ATOM 768 C C . VAL A 1 94 ? 17.354 4.506 -29.782 1.00 86.62 94 VAL A C 1
ATOM 770 O O . VAL A 1 94 ? 16.465 4.531 -30.630 1.00 86.62 94 VAL A O 1
ATOM 773 N N . ILE A 1 95 ? 17.542 5.505 -28.922 1.00 86.12 95 ILE A N 1
ATOM 774 C CA . ILE A 1 95 ? 16.792 6.763 -28.959 1.00 86.12 95 ILE A CA 1
ATOM 775 C C . ILE A 1 95 ? 17.599 7.848 -29.667 1.00 86.12 95 ILE A C 1
ATOM 777 O O . ILE A 1 95 ? 18.812 7.953 -29.491 1.00 86.12 95 ILE A O 1
ATOM 781 N N . GLY A 1 96 ? 16.911 8.671 -30.460 1.00 83.00 96 GLY A N 1
ATOM 782 C CA . GLY A 1 96 ? 17.512 9.811 -31.156 1.00 83.00 96 GLY A CA 1
ATOM 783 C C . GLY A 1 96 ? 18.338 9.465 -32.395 1.00 83.00 96 GLY A C 1
ATOM 784 O O . GLY A 1 96 ? 19.054 10.321 -32.912 1.00 83.00 96 GLY A O 1
ATOM 785 N N . GLU A 1 97 ? 18.223 8.235 -32.898 1.00 85.81 97 GLU A N 1
ATOM 786 C CA . GLU A 1 97 ? 18.779 7.858 -34.194 1.00 85.81 97 GLU A CA 1
ATOM 787 C C . GLU A 1 97 ? 18.176 8.726 -35.314 1.00 85.81 97 GLU A C 1
ATOM 789 O O . GLU A 1 97 ? 16.963 8.916 -35.398 1.00 85.81 97 GLU A O 1
ATOM 794 N N . GLY A 1 98 ? 19.037 9.299 -36.160 1.00 84.88 98 GLY A N 1
ATOM 795 C CA . GLY A 1 98 ? 18.622 10.147 -37.283 1.00 84.88 98 GLY A CA 1
ATOM 796 C C . GLY A 1 98 ? 18.209 11.581 -36.922 1.00 84.88 98 GLY A C 1
ATOM 797 O O . GLY A 1 98 ? 17.847 12.335 -37.825 1.00 84.88 98 GLY A O 1
ATOM 798 N N . ILE A 1 99 ? 18.288 11.996 -35.649 1.00 89.38 99 ILE A N 1
ATOM 799 C CA . ILE A 1 99 ? 18.008 13.380 -35.232 1.00 89.38 99 ILE A CA 1
ATOM 800 C C . ILE A 1 99 ? 19.297 14.223 -35.336 1.00 89.38 99 ILE A C 1
ATOM 802 O O . ILE A 1 99 ? 20.274 13.930 -34.642 1.00 89.38 99 ILE A O 1
ATOM 806 N N . PRO A 1 100 ? 19.339 15.287 -36.166 1.00 90.12 100 PRO A N 1
ATOM 807 C CA . PRO A 1 100 ? 20.522 16.139 -36.288 1.00 90.12 100 PRO A CA 1
ATOM 808 C C . PRO A 1 100 ? 20.942 16.744 -34.943 1.00 90.12 100 PRO A C 1
ATOM 810 O O . PRO A 1 100 ? 20.105 17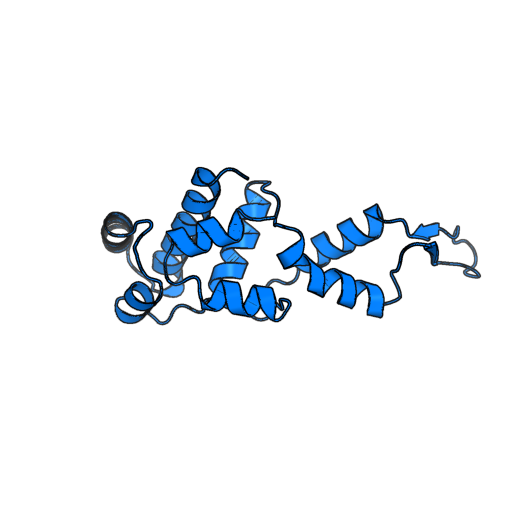.254 -34.201 1.00 90.12 100 PRO A O 1
ATOM 813 N N . ASN A 1 101 ? 22.248 16.736 -34.656 1.00 89.62 101 ASN A N 1
ATOM 814 C CA . ASN A 1 101 ? 22.854 17.239 -33.411 1.00 89.62 101 ASN A CA 1
ATOM 815 C C . ASN A 1 101 ? 22.444 16.499 -32.123 1.00 89.62 101 ASN A C 1
ATOM 817 O O . ASN A 1 101 ? 22.705 16.999 -31.030 1.00 89.62 101 ASN A O 1
ATOM 821 N N . TYR A 1 102 ? 21.842 15.314 -32.232 1.00 88.56 102 TYR A N 1
ATOM 822 C CA . TYR A 1 102 ? 21.568 14.444 -31.094 1.00 88.56 102 TYR A CA 1
ATOM 823 C C . TYR A 1 102 ? 22.463 13.204 -31.164 1.00 88.56 102 TYR A C 1
ATOM 825 O O . TYR A 1 102 ? 22.485 12.512 -32.180 1.00 88.56 102 TYR A O 1
ATOM 833 N N . THR A 1 103 ? 23.212 12.913 -30.098 1.00 89.38 103 THR A N 1
ATOM 834 C CA . THR A 1 103 ? 23.979 11.662 -30.001 1.00 89.38 103 THR A CA 1
ATOM 835 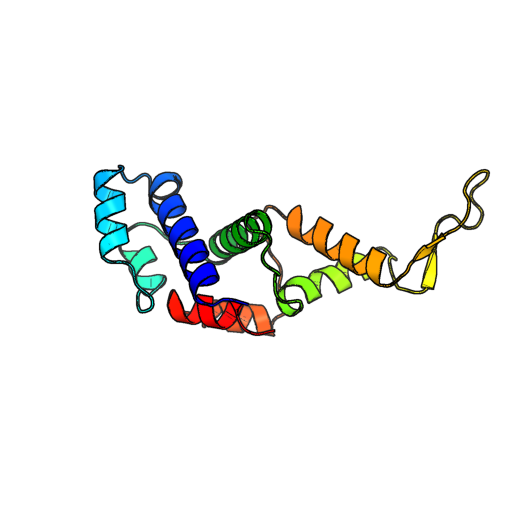C C . THR A 1 103 ? 23.020 10.538 -29.618 1.00 89.38 103 THR A C 1
ATOM 837 O O . THR A 1 103 ? 22.435 10.623 -28.536 1.00 89.38 103 THR A O 1
ATOM 840 N N . PRO A 1 104 ? 22.844 9.495 -30.449 1.00 87.38 104 PRO A N 1
ATOM 841 C CA . PRO A 1 104 ? 21.950 8.400 -30.109 1.00 87.38 104 PRO A CA 1
ATOM 842 C C . PRO A 1 104 ? 22.411 7.678 -28.843 1.00 87.38 104 PRO A C 1
ATOM 844 O O . PRO A 1 104 ? 23.610 7.507 -28.615 1.00 87.38 104 PRO A O 1
ATOM 847 N N . VAL A 1 105 ? 21.455 7.240 -28.028 1.00 88.38 105 VAL A N 1
ATOM 848 C CA . VAL A 1 105 ? 21.724 6.518 -26.777 1.00 88.38 105 VAL A CA 1
ATOM 849 C C . VAL A 1 105 ? 20.957 5.206 -26.785 1.00 88.38 105 VAL A C 1
ATOM 851 O O . VAL A 1 105 ? 19.792 5.166 -27.174 1.00 88.38 105 VAL A O 1
ATOM 854 N N . THR A 1 106 ? 21.599 4.129 -26.344 1.00 90.06 106 THR A N 1
ATOM 855 C CA . THR A 1 106 ? 20.934 2.839 -26.144 1.00 90.06 106 THR A CA 1
ATOM 856 C C . THR A 1 106 ? 20.310 2.795 -24.756 1.00 90.06 106 THR A C 1
ATOM 858 O O . THR A 1 106 ? 20.991 3.036 -23.762 1.00 90.06 106 THR A O 1
ATOM 861 N N . VAL A 1 107 ? 19.025 2.455 -24.679 1.00 89.38 107 VAL A N 1
ATOM 862 C CA . VAL A 1 107 ? 18.304 2.283 -23.413 1.00 89.38 107 VAL A CA 1
ATOM 863 C C . VAL A 1 107 ? 18.819 1.038 -22.687 1.00 89.38 107 VAL A C 1
ATOM 865 O O . VAL A 1 107 ? 18.723 -0.078 -23.208 1.00 89.38 107 VAL A O 1
ATOM 868 N N . GLY A 1 108 ? 19.347 1.217 -21.477 1.00 89.81 108 GLY A N 1
ATOM 869 C CA . GLY A 1 108 ? 19.722 0.131 -20.579 1.00 89.81 108 GLY A CA 1
ATOM 870 C C . GLY A 1 108 ? 18.602 -0.250 -19.606 1.00 89.81 108 GLY A C 1
ATOM 871 O O . GLY A 1 108 ? 17.541 0.372 -19.540 1.00 89.81 108 GLY A O 1
ATOM 872 N N . ALA A 1 109 ? 18.828 -1.319 -18.840 1.00 87.25 109 ALA A N 1
ATOM 873 C CA . ALA A 1 109 ? 17.861 -1.800 -17.852 1.00 87.25 109 ALA A CA 1
ATOM 874 C C . ALA A 1 109 ? 17.670 -0.814 -16.684 1.00 87.25 109 ALA A C 1
ATOM 876 O O . ALA A 1 109 ? 16.551 -0.647 -16.203 1.00 87.25 109 ALA A O 1
ATOM 877 N N . ALA A 1 110 ? 18.741 -0.129 -16.268 1.00 87.81 110 ALA A N 1
ATOM 878 C CA . ALA A 1 110 ? 18.701 0.849 -15.182 1.00 87.81 110 ALA A CA 1
ATOM 879 C C . ALA A 1 110 ? 17.874 2.089 -15.557 1.00 87.81 110 ALA A C 1
ATOM 881 O O . ALA A 1 110 ? 17.160 2.641 -14.722 1.00 87.81 110 ALA A O 1
ATOM 882 N N . GLU A 1 111 ? 17.922 2.514 -16.822 1.00 88.19 111 GLU A N 1
ATOM 883 C CA . GLU A 1 111 ? 17.101 3.609 -17.332 1.00 88.19 111 GLU A CA 1
ATOM 884 C C . GLU A 1 111 ? 15.611 3.259 -17.294 1.00 88.19 111 GLU A C 1
ATOM 886 O O . GLU A 1 111 ? 14.795 4.110 -16.943 1.00 88.19 111 GLU A O 1
ATOM 891 N N . ILE A 1 112 ? 15.247 2.013 -17.613 1.00 87.75 112 ILE A N 1
ATOM 892 C CA . ILE A 1 112 ? 13.856 1.546 -17.531 1.00 87.75 112 ILE A CA 1
ATOM 893 C C . ILE A 1 112 ? 13.404 1.461 -16.081 1.00 87.75 112 ILE A C 1
ATOM 895 O O . ILE A 1 112 ? 12.316 1.931 -15.763 1.00 87.75 112 ILE A O 1
ATOM 899 N N . GLU A 1 113 ? 14.224 0.893 -15.198 1.00 86.69 113 GLU A N 1
ATOM 900 C CA . GLU A 1 113 ? 13.908 0.815 -13.771 1.00 86.69 113 GLU A CA 1
ATOM 901 C C . GLU A 1 113 ? 13.668 2.211 -13.190 1.00 86.69 113 GLU A C 1
ATOM 903 O O . GLU A 1 113 ? 12.642 2.444 -12.553 1.00 86.69 113 GLU A O 1
ATOM 908 N N . LYS A 1 114 ? 14.535 3.174 -13.516 1.00 86.44 114 LYS A N 1
ATOM 909 C CA . LYS A 1 114 ? 14.348 4.572 -13.129 1.00 86.44 114 LYS A CA 1
ATOM 910 C C . LYS A 1 114 ? 13.065 5.171 -13.711 1.00 86.44 114 LYS A C 1
ATOM 912 O O . LYS A 1 114 ? 12.327 5.827 -12.985 1.00 86.44 114 LYS A O 1
ATOM 917 N N . ALA A 1 115 ? 12.763 4.932 -14.989 1.00 86.12 115 ALA A N 1
ATOM 918 C CA . ALA A 1 115 ? 11.529 5.418 -15.612 1.00 86.12 115 ALA A CA 1
ATOM 919 C C . ALA A 1 115 ? 10.273 4.830 -14.942 1.00 86.12 115 ALA A C 1
ATOM 921 O O . ALA A 1 115 ? 9.283 5.536 -14.747 1.00 86.12 115 ALA A O 1
ATOM 922 N N . VAL A 1 116 ? 10.326 3.557 -14.543 1.00 86.75 116 VAL A N 1
ATOM 923 C CA . VAL A 1 116 ? 9.277 2.885 -13.770 1.00 86.75 116 VAL A CA 1
ATOM 924 C C . VAL A 1 116 ? 9.128 3.513 -12.386 1.00 86.75 116 VAL A C 1
ATOM 926 O O . VAL A 1 116 ? 8.004 3.789 -11.969 1.00 86.75 116 VAL A O 1
ATOM 929 N N . GLU A 1 117 ? 10.229 3.766 -11.680 1.00 82.44 117 GLU A N 1
ATOM 930 C CA . GLU A 1 117 ? 10.211 4.405 -10.361 1.00 82.44 117 GLU A CA 1
ATOM 931 C C . GLU A 1 117 ? 9.680 5.838 -10.411 1.00 82.44 117 GLU A C 1
ATOM 933 O O . GLU A 1 117 ? 8.833 6.203 -9.591 1.00 82.44 117 GLU A O 1
ATOM 938 N N . ASP A 1 118 ? 10.114 6.625 -11.395 1.00 81.19 118 ASP A N 1
ATOM 939 C CA . ASP A 1 118 ? 9.640 7.988 -11.613 1.00 81.19 118 ASP A CA 1
ATOM 940 C C . ASP A 1 118 ? 8.142 7.980 -11.945 1.00 81.19 118 ASP A C 1
ATOM 942 O O . ASP A 1 118 ? 7.353 8.658 -11.282 1.00 81.19 118 ASP A O 1
ATOM 946 N N . HIS A 1 119 ? 7.705 7.152 -12.899 1.00 80.69 119 HIS A N 1
ATOM 947 C CA . HIS A 1 119 ? 6.287 7.049 -13.239 1.00 80.69 119 HIS A CA 1
ATOM 948 C C . HIS A 1 119 ? 5.449 6.616 -12.030 1.00 80.69 119 HIS A C 1
ATOM 950 O O . HIS A 1 119 ? 4.406 7.211 -11.752 1.00 80.69 119 HIS A O 1
ATOM 956 N N . PHE A 1 120 ? 5.902 5.611 -11.276 1.00 77.62 120 PHE A N 1
ATOM 957 C CA . PHE A 1 120 ? 5.235 5.145 -10.063 1.00 77.62 120 PHE A CA 1
ATOM 958 C C . PHE A 1 120 ? 5.116 6.268 -9.018 1.00 77.62 120 PHE A C 1
ATOM 960 O O . PHE A 1 120 ? 4.036 6.495 -8.477 1.00 77.62 120 PHE A O 1
ATOM 967 N N . LYS A 1 121 ? 6.199 7.015 -8.772 1.00 73.75 121 LYS A N 1
ATOM 968 C CA . LYS A 1 121 ? 6.248 8.136 -7.818 1.00 73.75 121 LYS A CA 1
ATOM 969 C C . LYS A 1 121 ? 5.288 9.271 -8.185 1.00 73.75 121 LYS A C 1
ATOM 971 O O . LYS A 1 121 ? 4.673 9.862 -7.298 1.00 73.75 121 LYS A O 1
ATOM 976 N N . TYR A 1 122 ? 5.160 9.585 -9.474 1.00 69.75 122 TYR A N 1
ATOM 977 C CA . TYR A 1 122 ? 4.305 10.676 -9.959 1.00 69.75 122 TYR A CA 1
ATOM 978 C C . TYR A 1 122 ? 2.874 10.243 -10.300 1.00 69.75 122 TYR A C 1
ATOM 980 O O . TYR A 1 122 ? 2.024 11.101 -10.549 1.00 69.75 122 TYR A O 1
ATOM 988 N N . SER A 1 123 ? 2.565 8.945 -10.233 1.00 65.38 123 SER A N 1
ATOM 989 C CA . SER A 1 123 ? 1.202 8.404 -10.326 1.00 65.38 123 SER A CA 1
ATOM 990 C C . SER A 1 123 ? 0.419 8.691 -9.033 1.00 65.38 123 SER A C 1
ATOM 992 O O . SER A 1 123 ? -0.009 7.794 -8.317 1.00 65.38 123 SER A O 1
ATOM 994 N N . LEU A 1 124 ? 0.249 9.974 -8.706 1.00 54.81 124 LEU A N 1
ATOM 995 C CA . LEU A 1 124 ? -0.267 10.513 -7.439 1.00 54.81 124 LEU A CA 1
ATOM 996 C C . LEU A 1 124 ? -1.780 10.325 -7.204 1.00 54.81 124 LEU A C 1
ATOM 998 O O . LEU A 1 124 ? -2.371 11.069 -6.426 1.00 54.81 124 LEU A O 1
ATOM 1002 N N . SER A 1 125 ? -2.449 9.376 -7.852 1.00 54.44 125 SER A N 1
ATOM 1003 C CA . SER A 1 125 ? -3.918 9.333 -7.832 1.00 54.44 125 SER A CA 1
ATOM 1004 C C . SER A 1 125 ? -4.476 8.015 -7.324 1.00 54.44 125 SER A C 1
ATOM 1006 O O . SER A 1 125 ? -3.815 6.980 -7.365 1.00 54.44 125 SER A O 1
ATOM 1008 N N . ASP A 1 126 ? -5.745 8.056 -6.919 1.00 55.91 126 ASP A N 1
ATOM 1009 C CA . ASP A 1 126 ? -6.620 6.927 -6.577 1.00 55.91 126 ASP A CA 1
ATOM 1010 C C . ASP A 1 126 ? -6.715 5.822 -7.661 1.00 55.91 126 ASP A C 1
ATOM 1012 O O . ASP A 1 126 ? -7.483 4.874 -7.515 1.00 55.91 126 ASP A O 1
ATOM 1016 N N . ASN A 1 127 ? -5.921 5.923 -8.731 1.00 64.81 127 ASN A N 1
ATOM 1017 C CA . ASN A 1 127 ? -5.851 5.033 -9.880 1.00 64.81 127 ASN A CA 1
ATOM 1018 C C . ASN A 1 127 ? -4.549 4.218 -9.925 1.00 64.81 127 ASN A C 1
ATOM 1020 O O . ASN A 1 127 ? -4.088 3.886 -11.020 1.00 64.81 127 ASN A O 1
ATOM 1024 N N . LEU A 1 128 ? -3.934 3.903 -8.778 1.00 74.88 128 LEU A N 1
ATOM 1025 C CA . LEU A 1 128 ? -2.859 2.908 -8.763 1.00 74.88 128 LEU A CA 1
ATOM 1026 C C . LEU A 1 128 ? -3.366 1.618 -9.412 1.00 74.88 128 LEU A C 1
ATOM 1028 O O . LEU A 1 128 ? -4.370 1.048 -8.984 1.00 74.88 128 LEU A O 1
ATOM 1032 N N . LYS A 1 129 ? -2.668 1.186 -10.461 1.00 78.38 129 LYS A N 1
ATOM 1033 C CA . LYS A 1 129 ? -2.948 -0.065 -11.160 1.00 78.38 129 LYS A CA 1
ATOM 1034 C C . LYS A 1 129 ? -1.905 -1.088 -10.762 1.00 78.38 129 LYS A C 1
ATOM 1036 O O . LYS A 1 129 ? -0.705 -0.827 -10.853 1.00 78.38 129 LYS A O 1
ATOM 1041 N N . PHE A 1 130 ? -2.377 -2.259 -10.365 1.00 82.75 130 PHE A N 1
ATOM 1042 C CA . PHE A 1 130 ? -1.533 -3.412 -10.112 1.00 82.75 130 PHE A CA 1
ATOM 1043 C C . PHE A 1 130 ? -1.893 -4.545 -11.067 1.00 82.75 130 PHE A C 1
ATOM 1045 O O . PHE A 1 130 ? -2.921 -4.528 -11.747 1.00 82.75 130 PHE A O 1
ATOM 1052 N N . THR A 1 131 ? -1.028 -5.552 -11.121 1.00 86.38 131 THR A N 1
ATOM 1053 C CA . THR A 1 131 ? -1.390 -6.827 -11.739 1.00 86.38 131 THR A CA 1
ATOM 1054 C C . THR A 1 131 ? -2.531 -7.477 -10.950 1.00 86.38 131 THR A C 1
ATOM 1056 O O . THR A 1 131 ? -2.666 -7.245 -9.749 1.00 86.38 131 THR A O 1
ATOM 1059 N N . SER A 1 132 ? -3.331 -8.330 -11.600 1.00 87.12 132 SER A N 1
ATOM 1060 C CA . SER A 1 132 ? -4.485 -8.998 -10.968 1.00 87.12 132 SER A CA 1
ATOM 1061 C C . SER A 1 132 ? -4.129 -9.742 -9.672 1.00 87.12 132 SER A C 1
ATOM 1063 O O . SER A 1 132 ? -4.909 -9.738 -8.717 1.00 87.12 132 SER A O 1
ATOM 1065 N N . ASP A 1 133 ? -2.949 -10.361 -9.623 1.00 88.31 133 ASP A N 1
ATOM 1066 C CA . ASP A 1 133 ? -2.484 -11.118 -8.457 1.00 88.31 133 ASP A CA 1
ATOM 1067 C C . ASP A 1 133 ? -2.235 -10.204 -7.254 1.00 88.31 133 ASP A C 1
ATOM 1069 O O . ASP A 1 133 ? -2.711 -10.472 -6.151 1.00 88.31 133 ASP A O 1
ATOM 1073 N N . VAL A 1 134 ? -1.543 -9.085 -7.482 1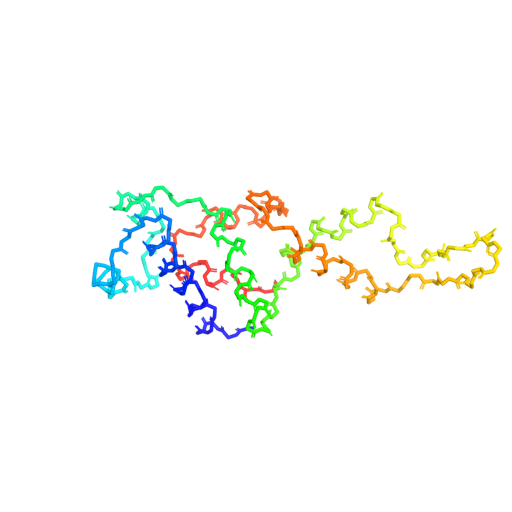.00 88.75 134 VAL A N 1
ATOM 1074 C CA . VAL A 1 134 ? -1.266 -8.079 -6.450 1.00 88.75 134 VAL A CA 1
ATOM 1075 C C . VAL A 1 134 ? -2.562 -7.410 -6.000 1.00 88.75 134 VAL A C 1
ATOM 1077 O O . VAL A 1 134 ? -2.785 -7.240 -4.804 1.00 88.75 134 VAL A O 1
ATOM 1080 N N . ASP A 1 135 ? -3.457 -7.101 -6.937 1.00 87.50 135 ASP A N 1
ATOM 1081 C CA . ASP A 1 135 ? -4.784 -6.553 -6.650 1.00 87.50 135 ASP A CA 1
ATOM 1082 C C . ASP A 1 135 ? -5.593 -7.472 -5.720 1.00 87.50 135 ASP A C 1
ATOM 1084 O O . ASP A 1 135 ? -6.241 -7.020 -4.773 1.00 87.50 135 ASP A O 1
ATOM 1088 N N . THR A 1 136 ? -5.537 -8.780 -5.976 1.00 89.00 136 THR A N 1
ATOM 1089 C CA . THR A 1 136 ? -6.219 -9.802 -5.175 1.00 89.00 136 THR A CA 1
ATOM 1090 C C . THR A 1 136 ? -5.582 -9.942 -3.793 1.00 89.00 136 THR A C 1
ATOM 1092 O O . THR A 1 136 ? -6.297 -9.948 -2.791 1.00 89.00 136 THR A O 1
ATOM 1095 N N . GLU A 1 137 ? -4.249 -9.994 -3.713 1.00 89.50 137 GLU A N 1
ATOM 1096 C CA . GLU A 1 137 ? -3.509 -10.020 -2.444 1.00 89.50 137 GLU A CA 1
ATOM 1097 C C . GLU A 1 137 ? -3.875 -8.813 -1.569 1.00 89.50 137 GLU A C 1
ATOM 1099 O O . GLU A 1 137 ? -4.226 -8.965 -0.397 1.00 89.50 137 GLU A O 1
ATOM 1104 N N . LEU A 1 138 ? -3.856 -7.612 -2.151 1.00 86.62 138 LEU A N 1
ATOM 1105 C CA . LEU A 1 138 ? -4.180 -6.378 -1.449 1.00 86.62 138 LEU A CA 1
ATOM 1106 C C . LEU A 1 138 ? -5.638 -6.335 -1.007 1.00 86.62 138 LEU A C 1
ATOM 1108 O O . LEU A 1 138 ? -5.910 -5.881 0.101 1.00 86.62 138 LEU A O 1
ATOM 1112 N N . LYS A 1 139 ? -6.586 -6.821 -1.816 1.00 85.62 139 LYS A N 1
ATOM 1113 C CA . LYS A 1 139 ? -7.994 -6.950 -1.402 1.00 85.62 139 LYS A CA 1
ATOM 1114 C C . LYS A 1 139 ? -8.133 -7.884 -0.199 1.00 85.62 139 LYS A C 1
ATOM 1116 O O . LYS A 1 139 ? -8.821 -7.512 0.751 1.00 85.62 139 LYS A O 1
ATOM 1121 N N . ASN A 1 140 ? -7.400 -8.995 -0.191 1.00 89.06 140 ASN A N 1
ATOM 1122 C CA . ASN A 1 140 ? -7.437 -10.007 0.867 1.00 89.06 140 ASN A CA 1
ATOM 1123 C C . ASN A 1 140 ? -6.703 -9.612 2.161 1.00 89.06 140 ASN A C 1
ATOM 1125 O O . ASN A 1 140 ? -6.960 -10.220 3.193 1.00 89.06 140 ASN A O 1
ATOM 1129 N N . ALA A 1 141 ? -5.819 -8.608 2.138 1.00 93.38 141 ALA A N 1
ATOM 1130 C CA . ALA A 1 141 ? -5.153 -8.097 3.340 1.00 93.38 141 ALA A CA 1
ATOM 1131 C C . ALA A 1 141 ? -6.141 -7.335 4.246 1.00 93.38 141 ALA A C 1
ATOM 1133 O O . ALA A 1 141 ? -6.326 -6.125 4.104 1.00 93.38 141 ALA A O 1
ATOM 1134 N N . ASP A 1 142 ? -6.829 -8.028 5.142 1.00 94.69 142 ASP A N 1
ATOM 1135 C CA . ASP A 1 142 ? -7.956 -7.494 5.911 1.00 94.69 142 ASP A CA 1
ATOM 1136 C C . ASP A 1 142 ? -7.508 -6.667 7.125 1.00 94.69 142 ASP A C 1
ATOM 1138 O O . ASP A 1 142 ? -8.176 -5.711 7.524 1.00 94.69 142 ASP A O 1
ATOM 1142 N N . THR A 1 143 ? -6.337 -6.983 7.673 1.00 95.62 143 THR A N 1
ATOM 1143 C CA . THR A 1 143 ? -5.760 -6.319 8.846 1.00 95.62 143 THR A CA 1
ATOM 1144 C C . THR A 1 143 ? -4.512 -5.495 8.530 1.00 95.62 143 THR A C 1
ATOM 1146 O O . THR A 1 143 ? -3.818 -5.718 7.535 1.00 95.62 143 THR A O 1
ATOM 1149 N N . VAL A 1 144 ? -4.172 -4.569 9.434 1.00 94.19 144 VAL A N 1
ATOM 1150 C CA . VAL A 1 144 ? -2.906 -3.810 9.402 1.00 94.19 144 VAL A CA 1
ATOM 1151 C C . VAL A 1 144 ? -1.693 -4.743 9.301 1.00 94.19 144 VAL A C 1
ATOM 1153 O O . VAL A 1 144 ? -0.776 -4.494 8.517 1.00 94.19 144 VAL A O 1
ATOM 1156 N N . GLY A 1 145 ? -1.690 -5.837 10.067 1.00 94.31 145 GLY A N 1
ATOM 1157 C CA . GLY A 1 145 ? -0.604 -6.813 10.077 1.00 94.31 145 GLY A CA 1
ATOM 1158 C C . GLY A 1 145 ? -0.486 -7.598 8.772 1.00 94.31 145 GLY A C 1
ATOM 1159 O O . GLY A 1 145 ? 0.627 -7.811 8.293 1.00 94.31 145 GLY A O 1
ATOM 1160 N N . GLU A 1 146 ? -1.611 -7.993 8.174 1.00 95.19 146 GLU A N 1
ATOM 1161 C CA . GLU A 1 146 ? -1.625 -8.679 6.877 1.00 95.19 146 GLU A CA 1
ATOM 1162 C C . GLU A 1 146 ? -1.154 -7.767 5.747 1.00 95.19 146 GLU A C 1
ATOM 1164 O O . GLU A 1 146 ? -0.378 -8.210 4.902 1.00 95.19 146 GLU A O 1
ATOM 1169 N N . LEU A 1 147 ? -1.539 -6.485 5.757 1.00 94.00 147 LEU A N 1
ATOM 1170 C CA . LEU A 1 147 ? -1.013 -5.524 4.789 1.00 94.00 147 LEU A CA 1
ATOM 1171 C C . LEU A 1 147 ? 0.499 -5.338 4.965 1.00 94.00 147 LEU A C 1
ATOM 1173 O O . LEU A 1 147 ? 1.234 -5.368 3.982 1.00 94.00 147 LEU A O 1
ATOM 1177 N N . ALA A 1 148 ? 0.982 -5.208 6.204 1.00 93.44 148 ALA A N 1
ATOM 1178 C CA . ALA A 1 148 ? 2.417 -5.114 6.469 1.00 93.44 148 ALA A CA 1
ATOM 1179 C C . ALA A 1 148 ? 3.178 -6.353 5.969 1.00 93.44 148 ALA A C 1
ATOM 1181 O O . ALA A 1 148 ? 4.260 -6.229 5.399 1.00 93.44 148 ALA A O 1
ATOM 1182 N N . ALA A 1 149 ? 2.609 -7.547 6.159 1.00 92.56 149 ALA A N 1
ATOM 1183 C CA . ALA A 1 149 ? 3.184 -8.793 5.667 1.00 92.56 149 ALA A CA 1
ATOM 1184 C C . ALA A 1 149 ? 3.185 -8.863 4.133 1.00 92.56 149 ALA A C 1
ATOM 1186 O O . ALA A 1 149 ? 4.184 -9.281 3.552 1.00 92.56 149 ALA A O 1
ATOM 1187 N N . ALA A 1 150 ? 2.110 -8.423 3.471 1.00 91.25 150 ALA A N 1
ATOM 1188 C CA . ALA A 1 150 ? 2.062 -8.326 2.015 1.00 91.25 150 ALA A CA 1
ATOM 1189 C C . ALA A 1 150 ? 3.168 -7.395 1.501 1.00 91.25 150 ALA A C 1
ATOM 1191 O O . ALA A 1 150 ? 3.958 -7.788 0.649 1.00 91.25 150 ALA A O 1
ATOM 1192 N N . LEU A 1 151 ? 3.312 -6.208 2.085 1.00 90.38 151 LEU A N 1
ATOM 1193 C CA . LEU A 1 151 ? 4.338 -5.241 1.692 1.00 90.38 151 LEU A CA 1
ATOM 1194 C C . LEU A 1 151 ? 5.772 -5.725 1.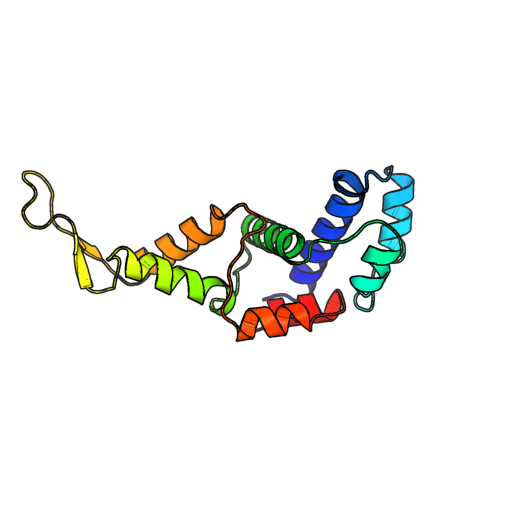943 1.00 90.38 151 LEU A C 1
ATOM 1196 O O . LEU A 1 151 ? 6.684 -5.245 1.287 1.00 90.38 151 LEU A O 1
ATOM 1200 N N . GLN A 1 152 ? 5.988 -6.666 2.865 1.00 88.81 152 GLN A N 1
ATOM 1201 C CA . GLN A 1 152 ? 7.318 -7.195 3.174 1.00 88.81 152 GLN A CA 1
ATOM 1202 C C . GLN A 1 152 ? 7.821 -8.238 2.169 1.00 88.81 152 GLN A C 1
ATOM 1204 O O . GLN A 1 152 ? 9.034 -8.393 2.020 1.00 88.81 152 GLN A O 1
ATOM 1209 N N . LYS A 1 153 ? 6.913 -8.983 1.531 1.00 85.00 153 LYS A N 1
ATOM 1210 C CA . LYS A 1 153 ? 7.281 -9.984 0.521 1.00 85.00 153 LYS A CA 1
ATOM 1211 C C . LYS A 1 153 ? 7.984 -9.281 -0.648 1.00 85.00 153 LYS A C 1
ATOM 1213 O O . LYS A 1 153 ? 7.610 -8.153 -0.971 1.00 85.00 153 LYS A O 1
ATOM 1218 N N . GLU A 1 154 ? 8.923 -9.956 -1.302 1.00 72.25 154 GLU A N 1
ATOM 1219 C CA . GLU A 1 154 ? 9.439 -9.547 -2.622 1.00 72.25 154 GLU A CA 1
ATOM 1220 C C . GLU A 1 154 ? 8.514 -10.087 -3.718 1.00 72.25 154 GLU A C 1
ATOM 1222 O O . GLU A 1 154 ? 8.214 -11.300 -3.698 1.00 72.25 154 GLU A O 1
#

Secondary structure (DSSP, 8-state):
--HHHHHHHHHHHHHHIIIIIS---HHHHHHHHHH--TT-BHHHHHHHTS---HHHHHHHHHHHHHHTTPPPPHHHHHHHHHHHHHTT--TTPEESTT-TT---EEPPHHHHHHHHHHHHHH--STT----HHHHHHHHH--BHHHHHHHHH--

Organism: Pseudomonas syringae (NCBI:txid317)